Protein AF-A0A7U4STV7-F1 (afdb_monomer_lite)

Secondary structure (DSSP, 8-state):
-HHHHHHHHHHHHHHHHHHHHHHHHHHHHHHHHHHHHHH--SHHHHHHHHHHHHHHHHHHHHHHHHHHHHHHHHHHTTHHHHTS-HHHHHHHHHTTSSPPPP-

Radius of gyration: 22.55 Å; chains: 1; bounding box: 44×31×64 Å

Foldseek 3Di:
DVVVVVVLLVVLVVLLVVLVVVLVCLVVVVVVLVVQCVVDDDPVSNVVSVVVVVVSVVSNVVSVVSNVVSVCVVPPDPVVQVPQPPVNNVVCPVVVVDDDDDD

pLDDT: mean 83.43, std 14.93, range [45.66, 98.31]

Organism: NCBI:txid430531

Sequence (103 aa):
MQVTAACHERRGARARQVFDEQRDLLPFQREQIQRWQVEATTPEQREMLAHLTARADQLSALQGEILALVDELSQGTIDRIMDISDAELAAAVLSGRLDLPKR

Structure (mmCIF, N/CA/C/O backbone):
data_AF-A0A7U4STV7-F1
#
_entry.id   AF-A0A7U4STV7-F1
#
loop_
_atom_site.group_PDB
_atom_site.id
_atom_site.type_symbol
_atom_site.label_atom_id
_atom_site.label_alt_id
_atom_site.label_comp_id
_atom_site.label_asym_id
_atom_site.label_entity_id
_atom_site.label_seq_id
_atom_site.pdbx_PDB_ins_code
_atom_site.Cartn_x
_atom_site.Cartn_y
_atom_site.Cartn_z
_atom_site.occupancy
_atom_site.B_iso_or_equiv
_atom_site.auth_seq_id
_atom_site.auth_comp_id
_atom_site.auth_asym_id
_atom_site.auth_atom_id
_atom_site.pdbx_PDB_model_num
ATOM 1 N N . MET A 1 1 ? 26.588 13.154 -20.530 1.00 50.09 1 MET A N 1
ATOM 2 C CA . MET A 1 1 ? 25.263 12.563 -20.827 1.00 50.09 1 MET A CA 1
ATOM 3 C C . MET A 1 1 ? 25.064 11.217 -20.122 1.00 50.09 1 MET A C 1
ATOM 5 O O . MET A 1 1 ? 24.092 11.096 -19.395 1.00 50.09 1 MET A O 1
ATOM 9 N N . GLN A 1 2 ? 26.011 10.268 -20.203 1.00 45.72 2 GLN A N 1
ATOM 10 C CA . GLN A 1 2 ? 25.942 8.961 -19.509 1.00 45.72 2 GLN A CA 1
ATOM 11 C C . GLN A 1 2 ? 25.811 9.038 -17.971 1.00 45.72 2 GLN A C 1
ATOM 13 O O . GLN A 1 2 ? 25.078 8.262 -17.370 1.00 45.72 2 GLN A O 1
ATOM 18 N N . VAL A 1 3 ? 26.467 10.009 -17.320 1.00 49.50 3 VAL A N 1
ATOM 19 C CA . VAL A 1 3 ? 26.411 10.163 -15.850 1.00 49.50 3 VAL A CA 1
ATOM 20 C C . VAL A 1 3 ? 25.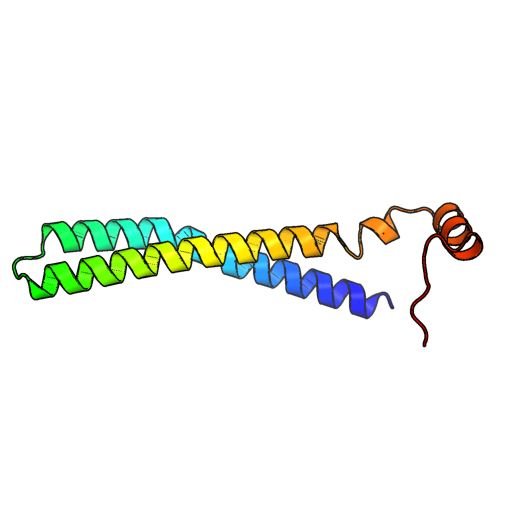008 10.532 -15.355 1.00 49.50 3 VAL A C 1
ATOM 22 O O . VAL A 1 3 ? 24.598 10.091 -14.285 1.00 49.50 3 VAL A O 1
ATOM 25 N N . THR A 1 4 ? 24.254 11.317 -16.128 1.00 53.47 4 THR A N 1
ATOM 26 C CA . THR A 1 4 ? 22.907 11.765 -15.752 1.00 53.47 4 THR A CA 1
ATOM 27 C C . THR A 1 4 ? 21.910 10.610 -15.836 1.00 53.47 4 THR A C 1
ATOM 29 O O . THR A 1 4 ? 21.166 10.399 -14.882 1.00 53.47 4 THR A O 1
ATOM 32 N N . ALA A 1 5 ? 21.974 9.806 -16.904 1.00 55.81 5 ALA A N 1
ATOM 33 C CA . ALA A 1 5 ? 21.165 8.596 -17.085 1.00 55.81 5 ALA A CA 1
ATOM 34 C C . ALA A 1 5 ? 21.365 7.591 -15.933 1.00 55.81 5 ALA A C 1
ATOM 36 O O . ALA A 1 5 ? 20.420 7.288 -15.205 1.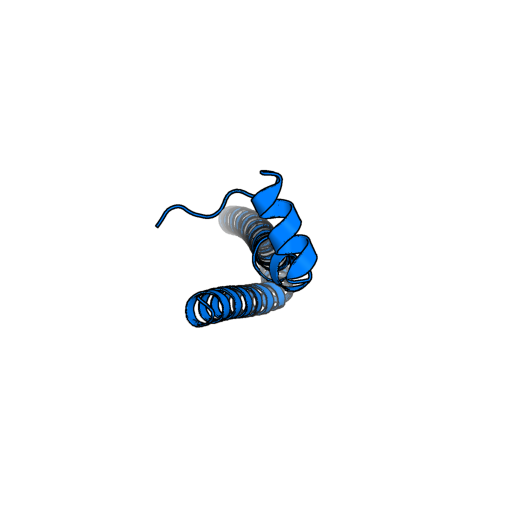00 55.81 5 ALA A O 1
ATOM 37 N N . ALA A 1 6 ? 22.622 7.249 -15.626 1.00 57.78 6 ALA A N 1
ATOM 38 C CA . ALA A 1 6 ? 22.979 6.369 -14.507 1.00 57.78 6 ALA A CA 1
ATOM 39 C C . ALA A 1 6 ? 22.590 6.924 -13.115 1.00 57.78 6 ALA A C 1
ATOM 41 O O . ALA A 1 6 ? 22.584 6.209 -12.108 1.00 57.78 6 ALA A O 1
ATOM 42 N N . CYS A 1 7 ? 22.324 8.229 -13.012 1.00 57.41 7 CYS A N 1
ATOM 43 C CA . CYS A 1 7 ? 21.871 8.881 -11.786 1.00 57.41 7 CYS A CA 1
ATOM 44 C C . CYS A 1 7 ? 20.335 8.885 -11.668 1.00 57.41 7 CYS A C 1
ATOM 46 O O . CYS A 1 7 ? 19.815 8.911 -10.552 1.00 57.41 7 CYS A O 1
ATOM 48 N N . HIS A 1 8 ? 19.606 8.853 -12.788 1.00 63.34 8 HIS A N 1
ATOM 49 C CA . HIS A 1 8 ? 18.150 8.681 -12.815 1.00 63.34 8 HIS A CA 1
ATOM 50 C C . HIS A 1 8 ? 17.755 7.220 -12.586 1.00 63.34 8 HIS A C 1
ATOM 52 O O . HIS A 1 8 ? 16.920 6.962 -11.722 1.00 63.34 8 HIS A O 1
ATOM 58 N N . GLU A 1 9 ? 18.434 6.272 -13.235 1.00 66.88 9 GLU A N 1
ATOM 59 C CA . GLU A 1 9 ? 18.233 4.830 -13.023 1.00 66.88 9 GLU A CA 1
ATOM 60 C C . GLU A 1 9 ? 18.438 4.432 -11.556 1.00 66.88 9 GLU A C 1
ATOM 62 O O . GLU A 1 9 ? 17.572 3.808 -10.945 1.00 66.88 9 GLU A O 1
ATOM 67 N N . ARG A 1 10 ? 19.537 4.881 -10.930 1.00 74.31 10 ARG A N 1
ATOM 68 C CA . ARG A 1 10 ? 19.786 4.627 -9.499 1.00 74.31 10 ARG A CA 1
ATOM 69 C C . ARG A 1 10 ? 18.723 5.225 -8.584 1.00 74.31 10 ARG A C 1
ATOM 71 O O . ARG A 1 10 ? 18.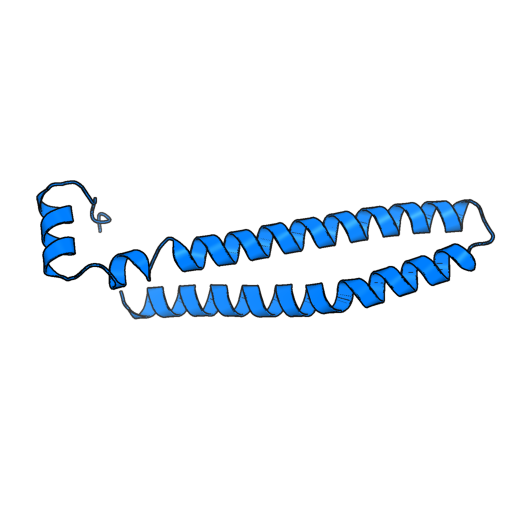420 4.643 -7.545 1.00 74.31 10 ARG A O 1
ATOM 78 N N . ARG A 1 11 ? 18.167 6.387 -8.939 1.00 78.56 11 ARG A N 1
ATOM 79 C CA . ARG A 1 11 ? 17.090 7.018 -8.164 1.00 78.56 11 ARG A CA 1
ATOM 80 C C . ARG A 1 11 ? 15.779 6.243 -8.295 1.00 78.56 11 ARG A C 1
ATOM 82 O O . ARG A 1 11 ? 15.132 6.032 -7.275 1.00 78.56 11 ARG A O 1
ATOM 89 N N . GLY A 1 12 ? 15.443 5.767 -9.494 1.00 83.75 12 GLY A N 1
ATOM 90 C CA . GLY A 1 12 ? 14.292 4.891 -9.727 1.00 83.75 12 GLY A CA 1
ATOM 91 C C . GLY A 1 12 ? 14.415 3.556 -8.989 1.00 83.75 12 GLY A C 1
ATOM 92 O O . GLY A 1 12 ? 13.505 3.178 -8.258 1.00 83.75 12 GLY A O 1
ATOM 93 N N . ALA A 1 13 ? 15.572 2.893 -9.077 1.00 85.00 13 ALA A N 1
ATOM 94 C CA . ALA A 1 13 ? 15.828 1.635 -8.372 1.00 85.00 13 ALA A CA 1
ATOM 95 C C . ALA A 1 13 ? 15.717 1.784 -6.846 1.00 85.00 13 ALA A C 1
ATOM 97 O O . ALA A 1 13 ? 15.085 0.964 -6.184 1.00 85.00 13 ALA A O 1
ATOM 98 N N . ARG A 1 14 ? 16.269 2.871 -6.288 1.00 87.69 14 ARG A N 1
ATOM 99 C CA . ARG A 1 14 ? 16.132 3.179 -4.860 1.00 87.69 14 ARG A CA 1
ATOM 100 C C . ARG A 1 14 ? 14.680 3.450 -4.467 1.00 87.69 14 ARG A C 1
ATOM 102 O O . ARG A 1 14 ? 14.264 3.016 -3.399 1.00 87.69 14 ARG A O 1
ATOM 109 N N . ALA A 1 15 ? 13.928 4.182 -5.290 1.00 89.06 15 ALA A N 1
ATOM 110 C CA . ALA A 1 15 ? 12.513 4.426 -5.032 1.00 89.06 15 ALA A CA 1
ATOM 111 C C . ALA A 1 15 ? 11.735 3.104 -5.016 1.00 89.06 15 ALA A C 1
ATOM 113 O O . ALA A 1 15 ? 11.058 2.831 -4.030 1.00 89.06 15 ALA A O 1
ATOM 114 N N . ARG A 1 16 ? 11.909 2.253 -6.040 1.00 92.19 16 ARG A N 1
ATOM 115 C CA . ARG A 1 16 ? 11.278 0.926 -6.097 1.00 92.19 16 ARG A CA 1
ATOM 116 C C . ARG A 1 16 ? 11.579 0.112 -4.840 1.00 92.19 16 ARG A C 1
ATOM 118 O O . ARG A 1 16 ? 10.643 -0.320 -4.185 1.00 92.19 16 ARG A O 1
ATOM 125 N N . GLN A 1 17 ? 12.855 0.007 -4.456 1.00 92.19 17 GLN A N 1
ATOM 126 C CA . GLN A 1 17 ? 13.263 -0.716 -3.249 1.00 92.19 17 GLN A CA 1
ATOM 127 C C . GLN A 1 17 ? 12.502 -0.236 -2.004 1.00 92.19 17 GLN A C 1
ATOM 129 O O . GLN A 1 17 ? 11.923 -1.046 -1.291 1.00 92.19 17 GLN A O 1
ATOM 134 N N . VAL A 1 18 ? 12.470 1.077 -1.752 1.00 93.94 18 VAL A N 1
ATOM 135 C CA . VAL A 1 18 ? 11.802 1.633 -0.563 1.00 93.94 18 VAL A CA 1
ATOM 136 C C . VAL A 1 18 ? 10.306 1.323 -0.561 1.00 93.94 18 VAL A C 1
ATOM 138 O O . VAL A 1 18 ? 9.755 0.975 0.480 1.00 93.94 18 VAL A O 1
ATOM 141 N N . PHE A 1 19 ? 9.631 1.466 -1.701 1.00 92.00 19 PHE A N 1
ATOM 142 C CA . PHE A 1 19 ? 8.186 1.251 -1.766 1.00 92.00 19 PHE A CA 1
ATOM 143 C C . PHE A 1 19 ? 7.803 -0.232 -1.771 1.00 92.00 19 PHE A C 1
ATOM 145 O O . PHE A 1 19 ? 6.762 -0.569 -1.210 1.00 92.00 19 PHE A O 1
ATOM 152 N N . ASP A 1 20 ? 8.648 -1.119 -2.300 1.00 92.75 20 ASP A N 1
ATOM 153 C CA . ASP A 1 20 ? 8.485 -2.568 -2.145 1.00 92.75 20 ASP A CA 1
ATOM 154 C C . ASP A 1 20 ? 8.657 -2.994 -0.682 1.00 92.75 20 ASP A C 1
ATOM 156 O O . ASP A 1 20 ? 7.765 -3.634 -0.130 1.00 92.75 20 ASP A O 1
ATOM 160 N N . GLU A 1 21 ? 9.724 -2.545 -0.010 1.00 93.88 21 GLU A N 1
ATOM 161 C CA . GLU A 1 21 ? 9.945 -2.826 1.416 1.00 93.88 21 GLU A CA 1
ATOM 162 C C . GLU A 1 21 ? 8.777 -2.328 2.282 1.00 93.88 21 GLU A C 1
ATOM 164 O O . GLU A 1 21 ? 8.344 -3.007 3.212 1.00 93.88 21 GLU A O 1
ATOM 169 N N . GLN A 1 22 ? 8.222 -1.150 1.982 1.00 91.50 22 GLN A N 1
ATOM 170 C CA . GLN A 1 22 ? 7.041 -0.652 2.689 1.00 91.50 22 GLN A CA 1
ATOM 171 C C . GLN A 1 22 ? 5.784 -1.475 2.391 1.00 91.50 22 GLN A C 1
ATOM 173 O O . GLN A 1 22 ? 4.975 -1.694 3.296 1.00 91.50 22 GLN A O 1
ATOM 178 N N . ARG A 1 23 ? 5.609 -1.927 1.145 1.00 90.44 23 ARG A N 1
ATOM 179 C CA . ARG A 1 23 ? 4.475 -2.761 0.736 1.00 90.44 23 ARG A CA 1
ATOM 180 C C . ARG A 1 23 ? 4.495 -4.110 1.451 1.00 90.44 23 A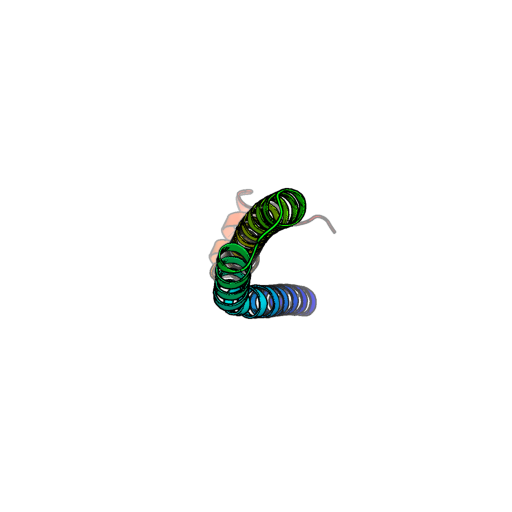RG A C 1
ATOM 182 O O . ARG A 1 23 ? 3.438 -4.574 1.877 1.00 90.44 23 ARG A O 1
ATOM 189 N N . ASP A 1 24 ? 5.676 -4.681 1.659 1.00 92.69 24 ASP A N 1
ATOM 190 C CA . ASP A 1 24 ? 5.863 -5.938 2.392 1.00 92.69 24 ASP A CA 1
ATOM 191 C C . ASP A 1 24 ? 5.414 -5.844 3.861 1.00 92.69 24 ASP A C 1
ATOM 193 O O . ASP A 1 24 ? 5.044 -6.849 4.470 1.00 92.69 24 ASP A O 1
ATOM 197 N N . LEU A 1 25 ? 5.372 -4.635 4.435 1.00 91.00 25 LEU A N 1
ATOM 198 C CA . LEU A 1 25 ? 4.874 -4.399 5.794 1.00 91.00 25 LEU A CA 1
ATOM 199 C C . LEU A 1 25 ? 3.345 -4.262 5.871 1.00 91.00 25 LEU A C 1
ATOM 201 O O . LEU A 1 25 ? 2.775 -4.429 6.954 1.00 91.00 25 LEU A O 1
ATOM 205 N N . LEU A 1 26 ? 2.659 -3.969 4.761 1.00 90.06 26 LEU A N 1
ATOM 206 C CA . LEU A 1 26 ? 1.211 -3.729 4.760 1.00 90.06 26 LEU A CA 1
ATOM 207 C C . LEU A 1 26 ? 0.386 -4.924 5.263 1.00 90.06 26 LEU A C 1
ATOM 209 O O . LEU A 1 26 ? -0.551 -4.690 6.030 1.00 90.06 26 LEU A O 1
ATOM 213 N N . PRO A 1 27 ? 0.682 -6.191 4.900 1.00 92.06 27 PRO A N 1
ATOM 214 C CA . PRO A 1 27 ? -0.068 -7.333 5.418 1.00 92.06 27 PRO A CA 1
ATOM 215 C C . PRO A 1 27 ? -0.013 -7.422 6.946 1.00 92.06 27 PRO A C 1
ATOM 217 O O . PRO A 1 27 ? -1.047 -7.616 7.583 1.00 92.06 27 PRO A O 1
ATOM 220 N N . PHE A 1 28 ? 1.163 -7.192 7.539 1.00 93.81 28 PHE A N 1
ATOM 221 C CA . PHE A 1 28 ? 1.325 -7.174 8.992 1.00 93.81 28 PHE A CA 1
ATOM 222 C C . PHE A 1 28 ? 0.509 -6.046 9.633 1.00 93.81 28 PHE A C 1
ATOM 224 O O . PHE A 1 28 ? -0.193 -6.265 10.617 1.00 93.81 28 PHE A O 1
ATOM 231 N N . GLN A 1 29 ? 0.550 -4.841 9.058 1.00 91.38 29 GLN A N 1
ATOM 232 C CA . GLN A 1 29 ? -0.239 -3.709 9.551 1.00 91.38 29 GLN A CA 1
ATOM 233 C C . GLN A 1 29 ? -1.746 -3.992 9.485 1.00 91.38 29 GLN A C 1
ATOM 235 O O . GLN A 1 29 ? -2.461 -3.716 10.447 1.00 91.38 29 GLN A O 1
ATOM 240 N N . ARG A 1 30 ? -2.229 -4.591 8.386 1.00 93.19 30 ARG A N 1
ATOM 241 C CA . ARG A 1 30 ? -3.636 -4.997 8.240 1.00 93.19 30 ARG A CA 1
ATOM 242 C C . ARG A 1 30 ? -4.039 -6.018 9.293 1.00 93.19 30 ARG A C 1
ATOM 244 O O . ARG A 1 30 ? -5.093 -5.864 9.905 1.00 93.19 30 ARG A O 1
ATOM 251 N N . GLU A 1 31 ? -3.199 -7.019 9.528 1.00 95.94 31 GLU A N 1
ATOM 252 C CA . GLU A 1 31 ? -3.451 -8.027 10.552 1.00 95.94 31 GLU A CA 1
ATOM 253 C C . GLU A 1 31 ? -3.539 -7.397 11.951 1.00 95.94 31 GLU A C 1
ATOM 255 O O . GLU A 1 31 ? -4.463 -7.701 12.704 1.00 95.94 31 GLU A O 1
ATOM 260 N N . GLN A 1 32 ? -2.639 -6.469 12.296 1.00 96.81 32 GLN A N 1
ATOM 261 C CA . GLN A 1 32 ? -2.706 -5.776 13.588 1.00 96.81 32 GLN A CA 1
ATOM 262 C C . GLN A 1 32 ? -3.980 -4.939 13.737 1.00 96.81 32 GLN A C 1
ATOM 264 O O . GLN A 1 32 ? -4.635 -5.007 14.776 1.00 96.81 32 GLN A O 1
ATOM 269 N N . ILE A 1 33 ? -4.382 -4.203 12.696 1.00 95.94 33 ILE A N 1
ATOM 270 C CA . ILE A 1 33 ? -5.632 -3.429 12.717 1.00 95.94 33 ILE A CA 1
ATOM 271 C C . ILE A 1 33 ? -6.838 -4.356 12.923 1.00 95.94 33 ILE A C 1
ATOM 273 O O . ILE A 1 33 ? -7.714 -4.038 13.724 1.00 95.94 33 ILE A O 1
ATOM 277 N N . GLN A 1 34 ? -6.873 -5.518 12.261 1.00 96.12 34 GLN A N 1
ATOM 278 C CA . GLN A 1 34 ? -7.941 -6.508 12.444 1.00 96.12 34 GLN A CA 1
ATOM 279 C C . GLN A 1 34 ? -7.994 -7.050 13.876 1.00 96.12 34 GLN A C 1
ATOM 281 O O . GLN A 1 34 ? -9.076 -7.152 14.451 1.00 96.12 34 GLN A O 1
ATOM 286 N N . ARG A 1 35 ? -6.842 -7.356 14.482 1.00 97.94 35 ARG A N 1
ATOM 287 C CA . ARG A 1 35 ? -6.777 -7.793 15.886 1.00 97.94 35 ARG A CA 1
ATOM 288 C C . ARG A 1 35 ? -7.331 -6.719 16.824 1.00 97.94 35 ARG A C 1
ATOM 290 O O . ARG A 1 35 ? -8.196 -7.011 17.644 1.00 97.94 35 ARG A O 1
ATOM 297 N N . TRP A 1 36 ? -6.930 -5.461 16.640 1.00 97.81 36 TRP A N 1
ATOM 298 C CA . TRP A 1 36 ? -7.458 -4.352 17.439 1.00 97.81 36 TRP A CA 1
ATOM 299 C C . TRP A 1 36 ? -8.956 -4.116 17.233 1.00 97.81 36 TRP A C 1
ATOM 301 O O . TRP A 1 36 ? -9.641 -3.739 18.179 1.00 97.81 36 TRP A O 1
ATOM 311 N N . GLN A 1 37 ? -9.493 -4.364 16.035 1.00 96.56 37 GLN A N 1
ATOM 312 C CA . GLN A 1 37 ? -10.939 -4.291 15.792 1.00 96.56 37 GLN A CA 1
ATOM 313 C C . GLN A 1 37 ? -11.719 -5.326 16.607 1.00 96.56 37 GLN A C 1
ATOM 315 O O . GLN A 1 37 ? -12.803 -5.010 17.091 1.00 96.56 37 GLN A O 1
ATOM 320 N N . VAL A 1 38 ? -11.168 -6.530 16.793 1.00 97.25 38 VAL A N 1
ATOM 321 C CA . VAL A 1 38 ? -11.771 -7.568 17.646 1.00 97.25 38 VAL A CA 1
ATOM 322 C C . VAL A 1 38 ? -11.741 -7.162 19.123 1.00 97.25 38 VAL A C 1
ATOM 324 O O . VAL A 1 38 ? -12.686 -7.440 19.857 1.00 97.25 38 VAL A O 1
ATOM 327 N N . GLU A 1 39 ? -10.683 -6.479 19.558 1.00 97.69 39 GLU A N 1
ATOM 328 C CA . GLU A 1 39 ? -10.490 -6.050 20.951 1.00 97.69 39 GLU A CA 1
ATOM 329 C C . GLU A 1 39 ? -11.206 -4.729 21.302 1.00 97.69 39 GLU A C 1
ATOM 331 O O . GLU A 1 39 ? -11.299 -4.364 22.476 1.00 97.69 39 GLU A O 1
ATOM 336 N N . ALA A 1 40 ? -11.725 -3.995 20.314 1.00 97.06 40 ALA A N 1
ATOM 337 C CA . ALA A 1 40 ? -12.323 -2.679 20.515 1.00 97.06 40 ALA A CA 1
ATOM 338 C C . ALA A 1 40 ? -13.665 -2.747 21.264 1.00 97.06 40 ALA A C 1
ATOM 340 O O . ALA A 1 40 ? -14.679 -3.235 20.757 1.00 97.06 40 ALA A O 1
ATOM 341 N N . THR A 1 41 ? -13.709 -2.156 22.457 1.00 97.31 41 THR A N 1
ATOM 342 C CA . THR A 1 41 ? -14.880 -2.212 23.346 1.00 97.31 41 THR A CA 1
ATOM 343 C C . THR A 1 41 ? -15.745 -0.956 23.271 1.00 97.31 41 THR A C 1
ATOM 345 O O . THR A 1 41 ? -16.972 -1.058 23.377 1.00 97.31 41 THR A O 1
ATOM 348 N N . THR A 1 42 ? -15.165 0.217 22.992 1.00 98.31 42 THR A N 1
ATOM 349 C CA . THR A 1 42 ? -15.912 1.490 22.954 1.00 98.31 42 THR A CA 1
ATOM 350 C C . THR A 1 42 ? -16.243 1.959 21.528 1.00 98.31 42 THR A C 1
ATOM 352 O O . THR A 1 42 ? -15.555 1.583 20.573 1.00 98.31 42 THR A O 1
ATOM 355 N N . PRO A 1 43 ? -17.301 2.775 21.342 1.00 97.75 43 PRO A N 1
ATOM 356 C CA . PRO A 1 43 ? -17.604 3.395 20.050 1.00 97.75 43 PRO A CA 1
ATOM 357 C C . PRO A 1 43 ? -16.442 4.222 19.486 1.00 97.75 43 PRO A C 1
ATOM 359 O O . PRO A 1 43 ? -16.136 4.108 18.304 1.00 97.75 43 PRO A O 1
ATOM 362 N N . GLU A 1 44 ? -15.749 4.978 20.335 1.00 97.88 44 GLU A N 1
ATOM 363 C CA . GLU A 1 44 ? -14.640 5.858 19.948 1.00 97.88 44 GLU A CA 1
ATOM 364 C C . GLU A 1 44 ? -13.433 5.045 19.460 1.00 97.88 44 GLU A C 1
ATOM 366 O O . GLU A 1 44 ? -12.786 5.406 18.478 1.00 97.88 44 GLU A O 1
ATOM 371 N N . GLN A 1 45 ? -13.148 3.905 20.103 1.00 97.75 45 GLN A N 1
ATOM 372 C CA . GLN A 1 45 ? -12.118 2.969 19.642 1.00 97.75 45 GLN A CA 1
ATOM 373 C C . GLN A 1 45 ? -12.457 2.411 18.256 1.00 97.75 45 GLN A C 1
ATOM 375 O O . GLN A 1 45 ? -11.589 2.347 17.384 1.00 97.75 45 GLN A O 1
ATOM 380 N N . ARG A 1 46 ? -13.722 2.034 18.032 1.00 97.81 46 ARG A N 1
ATOM 381 C CA . ARG A 1 46 ? -14.183 1.516 16.736 1.00 97.81 46 ARG A CA 1
ATOM 382 C C . ARG A 1 46 ? -14.101 2.572 15.635 1.00 97.81 46 ARG A C 1
ATOM 384 O O . ARG A 1 46 ? -13.645 2.257 14.539 1.00 97.81 46 ARG A O 1
ATOM 391 N N . GLU A 1 47 ? -14.483 3.812 15.924 1.00 98.00 47 GLU A N 1
ATOM 392 C CA . GLU A 1 47 ? -14.377 4.932 14.981 1.00 98.00 47 GLU A CA 1
ATOM 393 C C . GLU A 1 47 ? -12.914 5.232 14.622 1.00 98.00 47 GLU A C 1
ATOM 395 O O . GLU A 1 47 ? -12.560 5.310 13.444 1.00 98.00 47 GLU A O 1
ATOM 400 N N . MET A 1 48 ? -12.029 5.296 15.622 1.00 97.69 48 MET A N 1
ATOM 401 C CA . MET A 1 48 ? -10.589 5.463 15.411 1.00 97.69 48 MET A CA 1
ATOM 402 C C . MET A 1 48 ? -10.016 4.360 14.507 1.00 97.69 48 MET A C 1
ATOM 404 O O . MET A 1 48 ? -9.263 4.646 13.574 1.00 97.69 48 MET A O 1
ATOM 408 N N . LEU A 1 49 ? -10.384 3.098 14.751 1.00 97.94 49 LEU A N 1
ATOM 409 C CA . LEU A 1 49 ? -9.921 1.961 13.952 1.00 97.94 49 LEU A CA 1
ATOM 410 C C . LEU A 1 49 ? -10.503 1.962 12.535 1.00 97.94 49 LEU A C 1
ATOM 412 O O . LEU A 1 49 ? -9.801 1.576 11.599 1.00 97.94 49 LEU A O 1
ATOM 416 N N . ALA A 1 50 ? -11.736 2.435 12.343 1.00 96.50 50 ALA A N 1
ATOM 417 C CA . ALA A 1 50 ? -12.309 2.633 11.013 1.00 96.50 50 ALA A CA 1
ATOM 418 C C . ALA A 1 50 ? -11.518 3.689 10.222 1.00 96.50 50 ALA A C 1
ATOM 420 O O . ALA A 1 50 ? -11.137 3.450 9.074 1.00 96.50 50 ALA A O 1
ATOM 421 N N . HIS A 1 51 ? -11.178 4.816 10.853 1.00 97.12 51 HIS A N 1
ATOM 422 C CA . HIS A 1 51 ? -10.319 5.830 10.241 1.00 97.12 51 HIS A CA 1
ATOM 423 C C . HIS A 1 51 ? -8.914 5.308 9.931 1.00 97.12 51 HIS A C 1
ATOM 425 O O . HIS A 1 51 ? -8.378 5.591 8.858 1.00 97.12 51 HIS A O 1
ATOM 431 N N . LEU A 1 52 ? -8.316 4.539 10.843 1.00 96.12 52 LEU A N 1
ATOM 432 C CA . LEU A 1 52 ? -7.005 3.933 10.627 1.00 96.12 52 LEU A CA 1
ATOM 433 C C . LEU A 1 52 ? -7.026 2.954 9.446 1.00 96.12 52 LEU A C 1
ATOM 435 O O . LEU A 1 52 ? -6.122 2.986 8.616 1.00 96.12 52 LEU A O 1
ATOM 439 N N . THR A 1 53 ? -8.083 2.147 9.335 1.00 95.94 53 THR A N 1
ATOM 440 C CA . THR A 1 53 ? -8.284 1.213 8.216 1.00 95.94 53 THR A CA 1
ATOM 441 C C . THR A 1 53 ? -8.347 1.962 6.887 1.00 95.94 53 THR A C 1
ATOM 443 O O . THR A 1 53 ? -7.575 1.663 5.980 1.00 95.94 53 THR A O 1
ATOM 446 N N . ALA A 1 54 ? -9.179 3.005 6.802 1.00 96.00 54 ALA A N 1
ATOM 447 C CA . ALA A 1 54 ? -9.308 3.809 5.588 1.00 96.00 54 ALA A CA 1
ATOM 448 C C . ALA A 1 54 ? -7.980 4.473 5.177 1.00 96.00 54 ALA A C 1
ATOM 450 O O . ALA A 1 54 ? -7.651 4.534 3.993 1.00 96.00 54 ALA A O 1
ATOM 451 N N . ARG A 1 55 ? -7.183 4.944 6.145 1.00 94.69 55 ARG A N 1
ATOM 452 C CA . ARG A 1 55 ? -5.852 5.511 5.874 1.00 94.69 55 ARG A CA 1
ATOM 453 C C . ARG A 1 55 ? -4.854 4.459 5.397 1.00 94.69 55 ARG A C 1
ATOM 455 O O . ARG A 1 55 ? -4.059 4.754 4.510 1.00 94.69 55 ARG A O 1
ATOM 462 N N . ALA A 1 56 ? -4.893 3.251 5.955 1.00 92.69 56 ALA A N 1
ATOM 463 C CA . ALA A 1 56 ? -4.051 2.147 5.499 1.00 92.69 56 ALA A CA 1
ATOM 464 C C . ALA A 1 56 ? -4.390 1.741 4.053 1.00 92.69 56 ALA A C 1
ATOM 466 O O . ALA A 1 56 ? -3.485 1.497 3.256 1.00 92.69 56 ALA A O 1
ATOM 467 N N . ASP A 1 57 ? -5.674 1.743 3.687 1.00 93.88 57 ASP A N 1
ATOM 468 C CA . ASP A 1 57 ? -6.114 1.498 2.309 1.00 93.88 57 ASP A CA 1
ATOM 469 C C . ASP A 1 57 ? -5.616 2.576 1.343 1.00 93.88 57 ASP A C 1
ATOM 471 O O . ASP A 1 57 ? -5.060 2.256 0.292 1.00 93.88 57 ASP A O 1
ATOM 475 N N . GLN A 1 58 ? -5.743 3.849 1.724 1.00 95.25 58 GLN A N 1
ATOM 476 C CA . GLN A 1 58 ? -5.224 4.970 0.936 1.00 95.25 58 GLN A CA 1
ATOM 477 C C . GLN A 1 58 ? -3.705 4.895 0.757 1.00 95.25 58 GLN A C 1
ATOM 479 O O . GLN A 1 58 ? -3.209 5.088 -0.351 1.00 95.25 58 GLN A O 1
ATOM 484 N N . LEU A 1 59 ? -2.962 4.584 1.824 1.00 92.31 59 LEU A N 1
ATOM 485 C CA . LEU A 1 59 ? -1.510 4.428 1.757 1.00 92.31 59 LEU A CA 1
ATOM 486 C C . LEU A 1 59 ? -1.115 3.299 0.799 1.00 92.31 59 LEU A C 1
ATOM 488 O O . LEU A 1 59 ? -0.236 3.488 -0.038 1.00 92.31 59 LEU A O 1
ATOM 492 N N . SER A 1 60 ? -1.799 2.156 0.886 1.00 92.62 60 SER A N 1
ATOM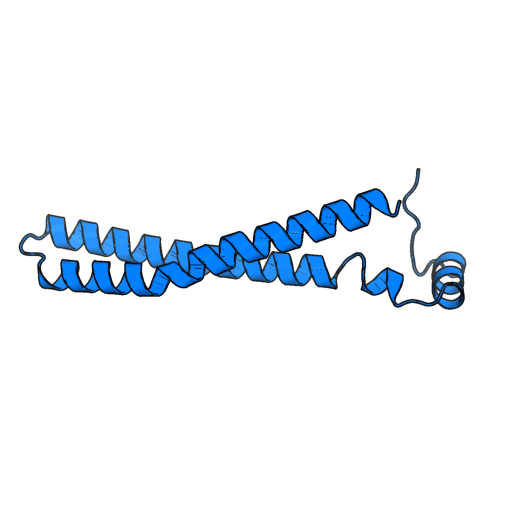 493 C CA . SER A 1 60 ? -1.566 1.013 0.003 1.00 92.62 60 SER A CA 1
ATOM 494 C C . SER A 1 60 ? -1.811 1.359 -1.467 1.00 92.62 60 SER A C 1
ATOM 496 O O . SER A 1 60 ? -1.041 0.928 -2.324 1.00 92.62 60 SER A O 1
ATOM 498 N N . ALA A 1 61 ? -2.866 2.123 -1.765 1.00 94.56 61 ALA A N 1
ATOM 499 C CA . ALA A 1 61 ? -3.165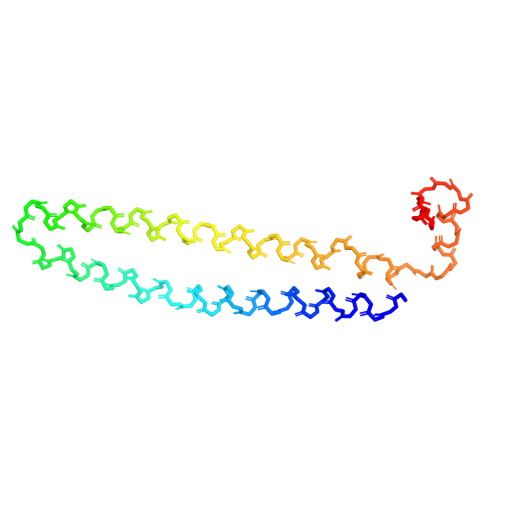 2.564 -3.124 1.00 94.56 61 ALA A CA 1
ATOM 500 C C . ALA A 1 61 ? -2.083 3.517 -3.657 1.00 94.56 61 ALA A C 1
ATOM 502 O O . ALA A 1 61 ? -1.523 3.270 -4.723 1.00 94.56 61 ALA A O 1
ATOM 503 N N . LEU A 1 62 ? -1.712 4.535 -2.871 1.00 95.19 62 LEU A N 1
ATOM 504 C CA . LEU A 1 62 ? -0.674 5.506 -3.237 1.00 95.19 62 LEU A CA 1
ATOM 505 C C . LEU A 1 62 ? 0.688 4.846 -3.478 1.00 95.19 62 LEU A C 1
ATOM 507 O O . LEU A 1 62 ? 1.392 5.202 -4.419 1.00 95.19 62 LEU A O 1
ATOM 511 N N . GLN A 1 63 ? 1.071 3.864 -2.660 1.00 93.44 63 GLN A N 1
ATOM 512 C CA . GLN A 1 63 ? 2.306 3.103 -2.878 1.00 93.44 63 GLN A CA 1
ATOM 513 C C . GLN A 1 63 ? 2.268 2.321 -4.197 1.00 93.44 63 GLN A C 1
ATOM 515 O O . GLN A 1 63 ? 3.269 2.286 -4.911 1.00 93.44 63 GLN A O 1
ATOM 520 N N . GLY A 1 64 ? 1.116 1.742 -4.549 1.00 93.25 64 GLY A N 1
ATOM 521 C CA . GLY A 1 64 ? 0.911 1.086 -5.840 1.00 93.25 64 GLY A CA 1
ATOM 522 C C . GLY A 1 64 ? 1.051 2.049 -7.021 1.00 93.25 64 GLY A C 1
ATOM 523 O O . GLY A 1 64 ? 1.750 1.736 -7.982 1.00 93.25 64 GLY A O 1
ATOM 524 N N . GLU A 1 65 ? 0.452 3.238 -6.928 1.00 95.56 65 GLU A N 1
ATOM 525 C CA . GLU A 1 65 ? 0.584 4.292 -7.944 1.00 95.56 65 GLU A CA 1
ATOM 526 C C . GLU A 1 65 ? 2.040 4.746 -8.112 1.00 95.56 65 GLU A C 1
ATOM 528 O O . GLU A 1 65 ? 2.519 4.895 -9.236 1.00 95.56 65 GLU A O 1
ATOM 533 N N . ILE A 1 66 ? 2.778 4.913 -7.010 1.00 92.44 66 ILE A N 1
ATOM 534 C CA . ILE A 1 66 ? 4.195 5.290 -7.062 1.00 92.44 66 ILE A CA 1
ATOM 535 C C . ILE A 1 66 ? 5.031 4.201 -7.739 1.00 92.44 66 ILE A C 1
ATOM 537 O O . ILE A 1 66 ? 5.863 4.521 -8.586 1.00 92.44 66 ILE A O 1
ATOM 541 N N . LEU A 1 67 ? 4.822 2.929 -7.395 1.00 92.44 67 LEU A N 1
ATOM 542 C CA . LEU A 1 67 ? 5.532 1.822 -8.040 1.00 92.44 67 LEU A CA 1
ATOM 543 C C . LEU A 1 67 ? 5.227 1.769 -9.542 1.00 92.44 67 LEU A C 1
ATOM 545 O O . LEU A 1 67 ? 6.158 1.663 -10.336 1.00 92.44 67 LEU A O 1
ATOM 549 N N . ALA A 1 68 ? 3.965 1.950 -9.940 1.00 92.25 68 ALA A N 1
ATOM 550 C CA . ALA A 1 68 ? 3.580 2.018 -11.349 1.00 92.25 68 ALA A CA 1
ATOM 551 C C . ALA A 1 68 ? 4.272 3.178 -12.089 1.00 92.25 68 ALA A C 1
ATOM 553 O O . ALA A 1 68 ? 4.777 2.989 -13.194 1.00 92.25 68 ALA A O 1
ATOM 554 N N . LEU A 1 69 ? 4.371 4.357 -11.467 1.00 90.75 69 LEU A N 1
ATOM 555 C CA . LEU A 1 69 ? 5.114 5.491 -12.027 1.00 90.75 69 LEU A CA 1
ATOM 556 C C . LEU A 1 69 ? 6.614 5.198 -12.140 1.00 90.75 69 LEU A C 1
ATOM 558 O O . LEU A 1 69 ? 7.249 5.586 -13.118 1.00 90.75 69 LEU A O 1
ATOM 562 N N . VAL A 1 70 ? 7.205 4.516 -11.157 1.00 88.50 70 VAL A N 1
ATOM 563 C CA . VAL A 1 70 ? 8.615 4.106 -11.217 1.00 88.50 70 VAL A CA 1
ATOM 564 C C . VAL A 1 70 ? 8.841 3.100 -12.352 1.00 88.50 70 VAL A C 1
ATOM 566 O O . VAL A 1 70 ? 9.841 3.212 -13.065 1.00 88.50 70 VAL A O 1
ATOM 569 N N . ASP A 1 71 ? 7.910 2.167 -12.566 1.00 86.19 71 ASP A N 1
ATOM 570 C CA . ASP A 1 71 ? 7.920 1.236 -13.698 1.00 86.19 71 ASP A CA 1
ATOM 571 C C . ASP A 1 71 ? 7.849 1.988 -15.034 1.00 86.19 71 ASP A C 1
ATOM 573 O O . ASP A 1 71 ? 8.725 1.803 -15.885 1.00 86.19 71 ASP A O 1
ATOM 577 N N . GLU A 1 72 ? 6.887 2.897 -15.193 1.00 85.69 72 GLU A N 1
ATOM 578 C CA . GLU A 1 72 ? 6.719 3.714 -16.400 1.00 85.69 72 GLU A CA 1
ATOM 579 C C . GLU A 1 72 ? 7.968 4.552 -16.703 1.00 85.69 72 GLU A C 1
ATOM 581 O O . GLU A 1 72 ? 8.482 4.533 -17.822 1.00 85.69 72 GLU A O 1
ATOM 586 N N . LEU A 1 73 ? 8.515 5.241 -15.698 1.00 79.50 73 LEU A N 1
ATOM 587 C CA . LEU A 1 73 ? 9.718 6.060 -15.854 1.00 79.50 73 LEU A CA 1
ATOM 588 C C . LEU A 1 73 ? 10.948 5.220 -16.213 1.00 79.50 73 LEU A C 1
ATOM 590 O O . LEU A 1 73 ? 11.796 5.694 -16.975 1.00 79.50 73 LEU A O 1
ATOM 594 N N . SER A 1 74 ? 11.040 3.988 -15.698 1.00 73.44 74 SER A N 1
ATOM 595 C CA . SER A 1 74 ? 12.118 3.061 -16.055 1.00 73.44 74 SER A CA 1
ATOM 596 C C . SER A 1 74 ? 12.020 2.589 -17.509 1.00 73.44 74 SER A C 1
ATOM 598 O O . SER A 1 74 ? 13.022 2.593 -18.213 1.00 73.44 74 SER A O 1
ATOM 600 N N . GLN A 1 75 ? 10.814 2.297 -18.003 1.00 68.69 75 GLN A N 1
ATOM 601 C CA . GLN A 1 75 ? 10.587 1.863 -19.388 1.00 68.69 75 GLN A CA 1
ATOM 602 C C . GLN A 1 75 ? 10.632 3.021 -20.403 1.00 68.69 75 GLN A C 1
ATOM 604 O O . GLN A 1 75 ? 10.923 2.822 -21.583 1.00 68.69 75 GLN A O 1
ATOM 609 N N . GLY A 1 76 ? 10.292 4.235 -19.965 1.00 60.84 76 GLY A N 1
ATOM 610 C CA . GLY A 1 76 ? 9.905 5.325 -20.853 1.00 60.84 76 GLY A CA 1
ATOM 611 C C . GLY A 1 76 ? 11.041 6.114 -21.499 1.00 60.84 76 GLY A C 1
ATOM 612 O O . GLY A 1 76 ? 10.833 6.652 -22.585 1.00 60.84 76 GLY A O 1
ATOM 613 N N . THR A 1 77 ? 12.223 6.223 -20.879 1.00 57.88 77 THR A N 1
ATOM 614 C CA . THR A 1 77 ? 13.091 7.380 -21.210 1.00 57.88 77 THR A CA 1
ATOM 615 C C . THR A 1 77 ? 14.530 7.064 -21.615 1.00 57.88 77 THR A C 1
ATOM 617 O O . THR A 1 77 ? 15.091 7.810 -22.412 1.00 57.88 77 THR A O 1
ATOM 620 N N . ILE A 1 78 ? 15.152 5.995 -21.113 1.00 54.72 78 ILE A N 1
ATOM 621 C CA . ILE A 1 78 ? 16.572 5.710 -21.399 1.00 54.72 78 ILE A CA 1
ATOM 622 C C . ILE A 1 78 ? 16.719 4.420 -22.201 1.00 54.72 78 ILE A C 1
ATOM 624 O O . ILE A 1 78 ? 17.268 4.468 -23.300 1.00 54.72 78 ILE A O 1
ATOM 628 N N . ASP A 1 79 ? 16.139 3.317 -21.733 1.00 55.41 79 ASP A N 1
ATOM 629 C CA . ASP A 1 79 ? 16.275 2.009 -22.390 1.00 55.41 79 ASP A CA 1
ATOM 630 C C . ASP A 1 79 ? 15.737 2.027 -23.825 1.00 55.41 79 ASP A C 1
ATOM 632 O O . ASP A 1 79 ? 16.390 1.558 -24.749 1.00 55.41 79 ASP A O 1
ATOM 636 N N . ARG A 1 80 ? 14.611 2.710 -24.061 1.00 58.34 80 ARG A N 1
ATOM 637 C CA . ARG A 1 80 ? 14.022 2.834 -25.401 1.00 58.34 80 ARG A CA 1
ATOM 638 C C . ARG A 1 80 ? 14.885 3.613 -26.397 1.00 58.34 80 ARG A C 1
ATOM 640 O O . ARG A 1 80 ? 14.762 3.383 -27.592 1.00 58.34 80 ARG A O 1
ATOM 647 N N . ILE A 1 81 ? 15.707 4.559 -25.935 1.00 59.34 81 ILE A N 1
ATOM 648 C CA . ILE A 1 81 ? 16.655 5.285 -26.798 1.00 59.34 81 ILE A CA 1
ATOM 649 C C . ILE A 1 81 ? 17.939 4.466 -26.968 1.00 59.34 81 ILE A C 1
ATOM 651 O O . ILE A 1 81 ? 18.517 4.478 -28.049 1.00 59.34 81 ILE A O 1
ATOM 655 N N . MET A 1 82 ? 18.361 3.744 -25.928 1.00 58.38 82 MET A N 1
ATOM 656 C CA . MET A 1 82 ? 19.555 2.892 -25.938 1.00 58.38 82 MET A CA 1
ATOM 657 C C . MET A 1 82 ? 19.383 1.601 -26.758 1.00 58.38 82 MET A C 1
ATOM 659 O O . MET A 1 82 ? 20.376 1.078 -27.253 1.00 58.38 82 MET A O 1
ATOM 663 N N . ASP A 1 83 ? 18.150 1.118 -26.937 1.00 65.94 83 ASP A N 1
ATOM 664 C CA . ASP A 1 83 ? 17.811 -0.037 -27.785 1.00 65.94 83 ASP A CA 1
ATOM 665 C C . ASP A 1 83 ? 17.695 0.312 -29.280 1.00 65.94 83 ASP A C 1
ATOM 667 O O . ASP A 1 83 ? 17.662 -0.581 -30.128 1.00 65.94 83 ASP A O 1
ATOM 671 N N . ILE A 1 84 ? 17.626 1.601 -29.627 1.00 72.94 84 ILE A N 1
ATOM 672 C CA . ILE A 1 84 ? 17.638 2.051 -31.022 1.00 72.94 84 ILE A CA 1
ATOM 673 C C . ILE A 1 84 ? 19.093 2.077 -31.484 1.00 72.94 84 ILE A C 1
ATOM 675 O O . ILE A 1 84 ? 19.937 2.721 -30.861 1.00 72.94 84 ILE A O 1
ATOM 679 N N . SER A 1 85 ? 19.398 1.410 -32.599 1.00 75.62 85 SER A N 1
ATOM 680 C CA . SER A 1 85 ? 20.749 1.471 -33.163 1.00 75.62 85 SER A CA 1
ATOM 681 C C . SER A 1 85 ? 21.126 2.910 -33.537 1.00 75.62 85 SER A C 1
ATOM 683 O O . SER A 1 85 ? 20.273 3.692 -33.960 1.00 75.62 85 SER A O 1
ATOM 685 N N . ASP A 1 86 ? 22.413 3.262 -33.472 1.00 75.94 86 ASP A N 1
ATOM 686 C CA . ASP A 1 86 ? 22.896 4.604 -33.846 1.00 75.94 86 ASP A CA 1
ATOM 687 C C . ASP A 1 86 ? 22.390 5.056 -35.231 1.00 75.94 86 ASP A C 1
ATOM 689 O O . ASP A 1 86 ? 22.085 6.230 -35.445 1.00 75.94 86 ASP A O 1
ATOM 693 N N . ALA A 1 87 ? 22.255 4.114 -36.171 1.00 82.44 87 ALA A N 1
ATOM 694 C CA . ALA A 1 87 ? 21.736 4.364 -37.512 1.00 82.44 87 ALA A CA 1
ATOM 695 C C . ALA A 1 87 ? 20.236 4.711 -37.518 1.00 82.44 87 ALA A C 1
ATOM 697 O O . ALA A 1 87 ? 19.819 5.654 -38.192 1.00 82.44 87 ALA A O 1
ATOM 698 N N . GLU A 1 88 ? 19.420 3.982 -36.760 1.00 78.75 88 GLU A N 1
ATOM 699 C CA . GLU A 1 88 ? 17.986 4.255 -36.621 1.00 78.75 88 GLU A CA 1
ATOM 700 C C . GLU A 1 88 ? 17.723 5.538 -35.825 1.00 78.75 88 GLU A C 1
ATOM 702 O O . GLU A 1 88 ? 16.790 6.283 -36.140 1.00 78.75 88 GLU A O 1
ATOM 707 N N . LEU A 1 89 ? 18.573 5.834 -34.839 1.00 79.69 89 LEU A N 1
ATOM 708 C CA . LEU A 1 89 ? 18.526 7.071 -34.070 1.00 79.69 89 LEU A CA 1
ATOM 709 C C . LEU A 1 89 ? 18.848 8.269 -34.970 1.00 79.69 89 LEU A C 1
ATOM 711 O O . LEU A 1 89 ? 18.091 9.242 -34.999 1.00 79.69 89 LEU A O 1
ATOM 715 N N . ALA A 1 90 ? 19.921 8.178 -35.764 1.00 80.81 90 ALA A N 1
ATOM 716 C CA . ALA A 1 90 ? 20.286 9.199 -36.740 1.00 80.81 90 ALA A CA 1
ATOM 717 C C . ALA A 1 90 ? 19.178 9.413 -37.781 1.00 80.81 90 ALA A C 1
ATOM 719 O O . ALA A 1 90 ? 18.825 10.554 -38.074 1.00 80.81 90 ALA A O 1
ATOM 720 N N . ALA A 1 91 ? 18.582 8.334 -38.298 1.00 86.38 91 ALA A N 1
ATOM 721 C CA . ALA A 1 91 ? 17.475 8.420 -39.243 1.00 86.38 91 ALA A CA 1
ATOM 722 C C . ALA A 1 91 ? 16.253 9.129 -38.637 1.00 86.38 91 ALA A C 1
ATOM 724 O O . ALA A 1 91 ? 15.677 10.000 -39.283 1.00 86.38 91 ALA A O 1
ATOM 725 N N . ALA A 1 92 ? 15.888 8.811 -37.391 1.00 82.56 92 ALA A N 1
ATOM 726 C CA . ALA A 1 92 ? 14.752 9.428 -36.708 1.00 82.56 92 ALA A CA 1
ATOM 727 C C . ALA A 1 92 ? 14.957 10.928 -36.433 1.00 82.56 92 ALA A C 1
ATOM 729 O O . ALA A 1 92 ? 14.005 11.702 -36.542 1.00 82.56 92 ALA A O 1
ATOM 730 N N . VAL A 1 93 ? 16.185 11.343 -36.110 1.00 84.00 93 VAL A N 1
ATOM 731 C CA . VAL A 1 93 ? 16.545 12.758 -35.930 1.00 84.00 93 VAL A CA 1
ATOM 732 C C . VAL A 1 93 ? 16.515 13.498 -37.266 1.00 84.00 93 VAL A C 1
ATOM 734 O O . VAL A 1 93 ? 15.889 14.549 -37.382 1.00 84.00 93 VAL A O 1
ATOM 737 N N . LEU A 1 94 ? 17.153 12.940 -38.299 1.00 84.94 94 LEU A N 1
ATOM 738 C CA . LEU A 1 94 ? 17.227 13.558 -39.626 1.00 84.94 94 LEU A CA 1
ATOM 739 C C . LEU A 1 94 ? 15.855 13.651 -40.304 1.00 84.94 94 LEU A C 1
ATOM 741 O O . LEU A 1 94 ? 15.608 14.588 -41.059 1.00 84.94 94 LEU A O 1
ATOM 745 N N . SER A 1 95 ? 14.954 12.709 -40.019 1.00 85.12 95 SER A N 1
ATOM 746 C CA . SER A 1 95 ? 13.583 12.723 -40.528 1.00 85.12 95 SER A CA 1
ATOM 747 C C . SER A 1 95 ? 12.626 13.590 -39.699 1.00 85.12 95 SER A C 1
ATOM 749 O O . SER A 1 95 ? 11.438 13.619 -40.009 1.00 85.12 95 SER A O 1
ATOM 751 N N . GLY A 1 96 ? 13.090 14.225 -38.615 1.00 82.75 96 GLY A N 1
ATOM 752 C CA . GLY A 1 96 ? 12.251 15.022 -37.711 1.00 82.75 96 GLY A CA 1
ATOM 753 C C . GLY A 1 96 ? 11.241 14.208 -36.894 1.00 82.75 96 GLY A C 1
ATOM 754 O O . GLY A 1 96 ? 10.289 14.763 -36.358 1.00 82.75 96 GLY A O 1
ATOM 755 N N . ARG A 1 97 ? 11.419 12.883 -36.803 1.00 80.19 97 ARG A N 1
ATOM 756 C CA . ARG A 1 97 ? 10.572 12.001 -35.981 1.00 80.19 97 ARG A CA 1
ATOM 757 C C . ARG A 1 97 ? 10.953 12.070 -34.497 1.00 80.19 97 ARG A C 1
ATOM 759 O O . ARG A 1 97 ? 10.166 11.663 -33.648 1.00 80.19 97 ARG A O 1
ATOM 766 N N . LEU A 1 98 ? 12.155 12.560 -34.198 1.00 77.88 98 LEU A N 1
ATOM 767 C CA . LEU A 1 98 ? 12.664 12.785 -32.851 1.00 77.88 98 LEU A CA 1
ATOM 768 C C . LEU A 1 98 ? 13.297 14.180 -32.772 1.00 77.88 98 LEU A C 1
ATOM 770 O O . LEU A 1 98 ? 14.254 14.461 -33.494 1.00 77.88 98 LEU A O 1
ATOM 774 N N . ASP A 1 99 ? 12.799 15.028 -31.873 1.00 78.62 99 ASP A N 1
ATOM 775 C CA . ASP A 1 99 ? 13.417 16.323 -31.591 1.00 78.62 99 ASP A CA 1
ATOM 776 C C . ASP A 1 99 ? 14.581 16.161 -30.612 1.00 78.62 99 ASP A C 1
ATOM 778 O O . ASP A 1 99 ? 14.442 15.592 -29.526 1.00 78.62 99 ASP A O 1
ATOM 782 N N . LEU A 1 100 ? 15.741 16.701 -30.983 1.00 65.94 100 LEU A N 1
ATOM 783 C CA . LEU A 1 100 ? 16.870 16.787 -30.067 1.00 65.94 100 LEU A CA 1
ATOM 784 C C . LEU A 1 100 ? 16.620 17.897 -29.036 1.00 65.94 100 LEU A C 1
ATOM 786 O O . LEU A 1 100 ? 16.195 18.998 -29.408 1.00 65.94 100 LEU A O 1
ATOM 790 N N . PRO A 1 101 ? 16.933 17.665 -27.749 1.00 59.81 101 PRO A N 1
ATOM 791 C CA . PRO A 1 101 ? 16.865 18.716 -26.749 1.00 59.81 101 PRO A CA 1
ATOM 792 C C . PRO A 1 101 ? 17.798 19.864 -27.147 1.00 59.81 101 PRO A C 1
ATOM 794 O O . PRO A 1 101 ? 18.986 19.666 -27.419 1.00 59.81 101 PRO A O 1
ATOM 797 N N . LYS A 1 102 ? 17.242 21.076 -27.204 1.00 66.56 102 LYS A N 1
ATOM 798 C CA . LYS A 1 102 ? 18.008 22.295 -27.475 1.00 66.56 102 LYS A CA 1
ATOM 799 C C . LYS A 1 102 ? 18.939 22.549 -26.286 1.00 66.56 102 LYS A C 1
ATOM 801 O O . LYS A 1 102 ? 18.500 22.454 -25.141 1.00 66.56 102 LYS A O 1
ATOM 806 N N . ARG A 1 103 ? 20.221 22.788 -26.578 1.00 45.66 103 ARG A N 1
ATOM 807 C CA . ARG A 1 103 ? 21.245 23.109 -25.572 1.00 45.66 103 ARG A CA 1
ATOM 808 C C . ARG A 1 103 ? 20.982 24.447 -24.900 1.00 45.66 103 ARG A C 1
ATOM 810 O O . ARG A 1 103 ? 20.510 25.362 -25.610 1.00 45.66 103 ARG A O 1
#